Protein AF-F7YUU9-F1 (afdb_monomer_lite)

Foldseek 3Di:
DVVVVVVVVVVVVLVVLCVVDDPPCLQFQKWKKWKDFPVAIKMWMWGWDDDDPDIDIDTDIGGDDDDPDDDPCNVVVRSVVNVVQVSQQACSVVVCQVVVHRPFPPPDQKGKDFPAWDDFAPDIFTKIFIDGNNHTQKMFGDDPPRSTTQWIARPVRRMIMGTNDTGGD

Organism: NCBI:txid688269

Secondary structure (DSSP, 8-state):
-HHHHHHHHHHHHHHHHHTT----GGGEEEEEEEEE-SS-EEEEEEEEEEETTEEEEEEEEE---SSS---HHHHHHHHHHHHHHHHHS-THHHHHTTTTS-----STTEEEEEEEEEEETTEEEEEEEEEETTEEEEEEEEETTEEEEEEEEETTTTEEEEEEEEEE-

Radius of gyration: 16.79 Å; chains: 1; bounding box: 40×38×48 Å

pLDDT: mean 74.24, std 17.1, range [36.94, 96.19]

Structure (mmCIF, N/CA/C/O backbone):
data_AF-F7YUU9-F1
#
_entry.id   AF-F7YUU9-F1
#
loop_
_atom_site.group_PDB
_atom_site.id
_atom_site.type_symbol
_atom_site.label_atom_id
_atom_site.label_alt_id
_atom_site.label_comp_id
_atom_site.label_asym_id
_atom_site.label_entity_id
_atom_site.label_seq_id
_atom_site.pdbx_PDB_ins_code
_atom_site.Cartn_x
_atom_site.Cartn_y
_atom_site.Cartn_z
_atom_site.occupancy
_atom_site.B_iso_or_equiv
_atom_site.auth_seq_id
_atom_site.auth_comp_id
_atom_site.auth_asym_id
_atom_site.auth_atom_id
_atom_site.pdbx_PDB_model_num
ATOM 1 N N . MET A 1 1 ? 0.904 22.217 -14.768 1.00 43.38 1 MET A N 1
ATOM 2 C CA . MET A 1 1 ? -0.121 21.574 -15.627 1.00 43.38 1 MET A CA 1
ATOM 3 C C . MET A 1 1 ? 0.199 20.119 -15.971 1.00 43.38 1 MET A C 1
ATOM 5 O O . MET A 1 1 ? -0.623 19.270 -15.675 1.00 43.38 1 MET A O 1
ATOM 9 N N . ARG A 1 2 ? 1.389 19.788 -16.499 1.00 40.75 2 ARG A N 1
ATOM 10 C CA . ARG A 1 2 ? 1.743 18.414 -16.925 1.00 40.75 2 ARG A CA 1
ATOM 11 C C . ARG A 1 2 ? 1.713 17.348 -15.806 1.00 40.75 2 ARG A C 1
ATOM 13 O O . ARG A 1 2 ? 1.240 16.247 -16.043 1.00 40.75 2 ARG A O 1
ATOM 20 N N . LYS A 1 3 ? 2.150 17.689 -14.583 1.00 41.34 3 LYS A N 1
ATOM 21 C CA . LYS A 1 3 ? 2.096 16.795 -13.402 1.00 41.34 3 LYS A CA 1
ATOM 22 C C . LYS A 1 3 ? 0.667 16.552 -12.902 1.00 41.34 3 LYS A C 1
ATOM 24 O O . LYS A 1 3 ? 0.283 15.411 -12.690 1.00 41.34 3 LYS A O 1
ATOM 29 N N . LEU A 1 4 ? -0.127 17.621 -12.789 1.00 45.22 4 LEU A N 1
ATOM 30 C CA . LEU A 1 4 ? -1.535 17.533 -12.388 1.00 45.22 4 LEU A CA 1
ATOM 31 C C . LEU A 1 4 ? -2.341 16.707 -13.399 1.00 45.22 4 LEU A C 1
ATOM 33 O O . LEU A 1 4 ? -3.151 15.883 -13.008 1.00 45.22 4 LEU A O 1
ATOM 37 N N . PHE A 1 5 ? -2.055 16.876 -14.694 1.00 49.91 5 PHE A N 1
ATOM 38 C CA . PHE A 1 5 ? -2.662 16.084 -15.760 1.00 49.91 5 PHE A CA 1
ATOM 39 C C . PHE A 1 5 ? -2.329 14.593 -15.638 1.00 49.91 5 PHE A C 1
ATOM 41 O O . PHE A 1 5 ? -3.220 13.775 -15.800 1.00 49.91 5 PHE A O 1
ATOM 48 N N . PHE A 1 6 ? -1.088 14.226 -15.298 1.00 49.41 6 PHE A N 1
ATOM 49 C CA . PHE A 1 6 ? -0.714 12.825 -15.068 1.00 49.41 6 PHE A CA 1
ATOM 50 C C . PHE A 1 6 ? -1.401 12.226 -13.840 1.00 49.41 6 PHE A C 1
ATOM 52 O O . PHE A 1 6 ? -1.881 11.103 -13.918 1.00 49.41 6 PHE A O 1
ATOM 59 N N . ILE A 1 7 ? -1.504 12.975 -12.740 1.00 53.31 7 ILE A N 1
ATOM 60 C CA . ILE A 1 7 ? -2.231 12.534 -11.541 1.00 53.31 7 ILE A CA 1
ATOM 61 C C . ILE A 1 7 ? -3.714 12.337 -11.874 1.00 53.31 7 ILE A C 1
ATOM 63 O O . ILE A 1 7 ? -4.270 11.284 -11.591 1.00 53.31 7 ILE A O 1
ATOM 67 N N . VAL A 1 8 ? -4.335 13.304 -12.554 1.00 53.03 8 VAL A N 1
ATOM 68 C CA . VAL A 1 8 ? -5.738 13.223 -12.987 1.00 53.03 8 VAL A CA 1
ATOM 69 C C . VAL A 1 8 ? -5.952 12.090 -13.991 1.00 53.03 8 VAL A C 1
ATOM 71 O O . VAL A 1 8 ? -6.965 11.411 -13.912 1.00 53.03 8 VAL A O 1
ATOM 74 N N . LEU A 1 9 ? -5.005 11.838 -14.896 1.00 51.28 9 LEU A N 1
ATOM 75 C CA . LEU A 1 9 ? -5.073 10.744 -15.864 1.00 51.28 9 LEU A CA 1
ATOM 76 C C . LEU A 1 9 ? -4.930 9.382 -15.177 1.00 51.28 9 LEU A C 1
ATOM 78 O O . LEU A 1 9 ? -5.689 8.473 -15.486 1.00 51.28 9 LEU A O 1
ATOM 82 N N . VAL A 1 10 ? -4.014 9.244 -14.215 1.00 56.12 10 VAL A N 1
ATOM 83 C CA . VAL A 1 10 ? -3.877 8.032 -13.395 1.00 56.12 10 VAL A CA 1
ATOM 84 C C . VAL A 1 10 ? -5.144 7.804 -12.571 1.00 56.12 10 VAL A C 1
ATOM 86 O O . VAL A 1 10 ? -5.635 6.678 -12.549 1.00 56.12 10 VAL A O 1
ATOM 89 N N . CYS A 1 11 ? -5.726 8.855 -11.981 1.00 52.06 11 CYS A N 1
ATOM 90 C CA . CYS A 1 11 ? -7.013 8.797 -11.282 1.00 52.06 11 CYS A CA 1
ATOM 91 C C . CYS A 1 11 ? -8.174 8.423 -12.221 1.00 52.06 11 CYS A C 1
ATOM 93 O O . CYS A 1 11 ? -8.995 7.590 -11.869 1.00 52.06 11 CYS A O 1
ATOM 95 N N . ALA A 1 12 ? -8.239 8.995 -13.425 1.00 48.47 12 ALA A N 1
ATOM 96 C CA . ALA A 1 12 ? -9.294 8.719 -14.404 1.00 48.47 12 ALA A CA 1
ATOM 97 C C . ALA A 1 12 ? -9.198 7.298 -14.976 1.00 48.47 12 ALA A C 1
ATOM 99 O O . ALA A 1 12 ? -10.204 6.627 -15.172 1.00 48.47 12 ALA A O 1
ATOM 100 N N . ILE A 1 13 ? -7.979 6.815 -15.218 1.00 51.12 13 ILE A N 1
ATOM 101 C CA . ILE A 1 13 ? -7.725 5.425 -15.596 1.00 51.12 13 ILE A CA 1
ATOM 102 C C . ILE A 1 13 ? -8.179 4.522 -14.445 1.00 51.12 13 ILE A C 1
ATOM 104 O O . ILE A 1 13 ? -8.997 3.636 -14.659 1.00 51.12 13 ILE A O 1
ATOM 108 N N . SER A 1 14 ? -7.757 4.785 -13.206 1.00 49.66 14 SER A N 1
ATOM 109 C CA . SER A 1 14 ? -8.163 3.960 -12.058 1.00 49.66 14 SER A CA 1
ATOM 110 C C . SER A 1 14 ? -9.676 3.969 -11.790 1.00 49.66 14 SER A C 1
ATOM 112 O O . SER A 1 14 ? -10.216 2.912 -11.473 1.00 49.66 14 SER A O 1
ATOM 114 N N . THR A 1 15 ? -10.398 5.075 -12.014 1.00 46.28 15 THR A N 1
ATOM 115 C CA . THR A 1 15 ? -11.870 5.106 -11.893 1.00 46.28 15 THR A CA 1
ATOM 116 C C . THR A 1 15 ? -12.594 4.385 -13.032 1.00 46.28 15 THR A C 1
ATOM 118 O O . THR A 1 15 ? -13.597 3.721 -12.779 1.00 46.28 15 THR A O 1
ATOM 121 N N . LEU A 1 16 ? -12.086 4.441 -14.269 1.00 39.12 16 LEU A N 1
ATOM 122 C CA . LEU A 1 16 ? -12.651 3.693 -15.404 1.00 39.12 16 LEU A CA 1
ATOM 123 C C . LEU A 1 16 ? -12.527 2.169 -15.223 1.00 39.12 16 LEU A C 1
ATOM 125 O O . LEU A 1 16 ? -13.370 1.422 -15.720 1.00 39.12 16 LEU A O 1
ATOM 129 N N . PHE A 1 17 ? -11.514 1.708 -14.484 1.00 42.38 17 PHE A N 1
ATOM 130 C CA . PHE A 1 17 ? -11.317 0.289 -14.161 1.00 42.38 17 PHE A CA 1
ATOM 131 C C . PHE A 1 17 ? -11.959 -0.140 -12.830 1.00 42.38 17 PHE A C 1
ATOM 133 O O . PHE A 1 17 ? -12.240 -1.326 -12.663 1.00 42.38 17 PHE A O 1
ATOM 140 N N . ALA A 1 18 ? -12.281 0.801 -11.935 1.00 40.53 18 ALA A N 1
ATOM 141 C CA . ALA A 1 18 ? -13.047 0.547 -10.710 1.00 40.53 18 ALA A CA 1
ATOM 142 C C . ALA A 1 18 ? -14.504 0.118 -10.972 1.00 40.53 18 ALA A C 1
ATOM 144 O O . ALA A 1 18 ? -15.138 -0.439 -10.091 1.00 40.53 18 ALA A O 1
ATOM 145 N N . TYR A 1 19 ? -15.047 0.350 -12.175 1.00 36.94 19 TYR A N 1
ATOM 146 C CA . TYR A 1 19 ? -16.403 -0.092 -12.537 1.00 36.94 19 TYR A CA 1
ATOM 147 C C . TYR A 1 19 ? -16.488 -1.591 -12.881 1.00 36.94 19 TYR A C 1
ATOM 149 O O . TYR A 1 19 ? -17.563 -2.179 -12.818 1.00 36.94 19 TYR A O 1
ATOM 157 N N . ARG A 1 20 ? -15.376 -2.226 -13.285 1.00 38.75 20 ARG A N 1
ATOM 158 C CA . ARG A 1 20 ? -15.375 -3.638 -13.723 1.00 38.75 20 ARG A CA 1
ATOM 159 C C . ARG A 1 20 ? -15.068 -4.644 -12.628 1.00 38.75 20 ARG A C 1
ATOM 161 O O . ARG A 1 20 ? -15.299 -5.831 -12.834 1.00 38.75 20 ARG A O 1
ATOM 168 N N . PHE A 1 21 ? -14.588 -4.185 -11.486 1.00 49.06 21 PHE A N 1
ATOM 169 C CA . PHE A 1 21 ? -14.416 -5.036 -10.329 1.00 4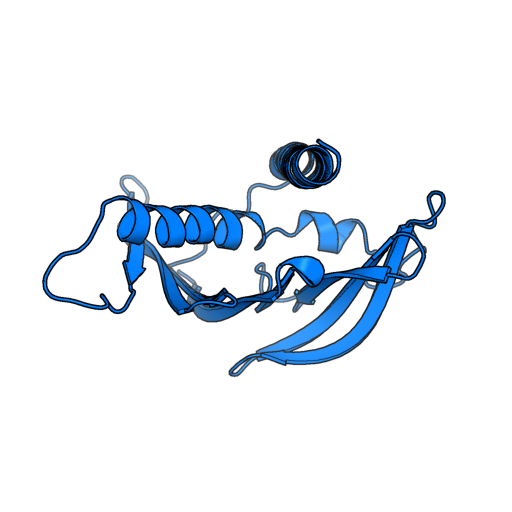9.06 21 PHE A CA 1
ATOM 170 C C . PHE A 1 21 ? -15.045 -4.285 -9.166 1.00 49.06 21 PHE A C 1
ATOM 172 O O . PHE A 1 21 ? -14.861 -3.082 -9.014 1.00 49.06 21 PHE A O 1
ATOM 179 N N . GLU A 1 22 ? -15.810 -4.992 -8.354 1.00 50.66 22 GLU A N 1
ATOM 180 C CA . GLU A 1 22 ? -16.114 -4.567 -7.002 1.00 50.66 22 GLU A CA 1
ATOM 181 C C . GLU A 1 22 ? -15.242 -5.465 -6.130 1.00 50.66 22 GLU A C 1
ATOM 183 O O . GLU A 1 22 ? -15.535 -6.647 -5.948 1.00 50.66 22 GLU A O 1
ATOM 188 N N . THR A 1 23 ? -14.110 -4.956 -5.631 1.00 53.12 23 THR A N 1
ATOM 189 C CA . THR A 1 23 ? -13.364 -5.685 -4.606 1.00 53.12 23 THR A CA 1
ATOM 190 C C . THR A 1 23 ? -14.243 -5.511 -3.410 1.00 53.12 23 THR A C 1
ATOM 192 O O . THR A 1 23 ? -14.295 -4.428 -2.826 1.00 53.12 23 THR A O 1
ATOM 195 N N . ASN A 1 24 ? -15.018 -6.546 -3.124 1.00 66.38 24 ASN A N 1
ATOM 196 C CA . ASN A 1 24 ? -15.952 -6.486 -2.038 1.00 66.38 24 ASN A CA 1
ATOM 197 C C . ASN A 1 24 ? -15.139 -6.391 -0.744 1.00 66.38 24 ASN A C 1
ATOM 199 O O . ASN A 1 24 ? -14.667 -7.405 -0.224 1.00 66.38 24 ASN A O 1
ATOM 203 N N . LEU A 1 25 ? -14.948 -5.168 -0.240 1.00 69.94 25 LEU A N 1
ATOM 204 C CA . LEU A 1 25 ? -14.207 -4.924 0.993 1.00 69.94 25 LEU A CA 1
ATOM 205 C C . LEU A 1 25 ? -14.872 -5.641 2.177 1.00 69.94 25 LEU A C 1
ATOM 207 O O . LEU A 1 25 ? -14.166 -5.979 3.120 1.00 69.94 25 LEU A O 1
ATOM 211 N N . PHE A 1 26 ? -16.164 -6.005 2.086 1.00 74.25 26 PHE A N 1
ATOM 212 C CA . PHE A 1 26 ? -16.839 -6.887 3.049 1.00 74.25 26 PHE A CA 1
ATOM 213 C C . PHE A 1 26 ? -16.287 -8.320 3.093 1.00 74.25 26 PHE A C 1
ATOM 215 O O . PHE A 1 26 ? -16.711 -9.091 3.947 1.00 74.25 26 PHE A O 1
ATOM 222 N N . THR A 1 27 ? -15.341 -8.697 2.229 1.00 77.12 27 THR A N 1
ATOM 223 C CA . THR A 1 27 ? -14.561 -9.942 2.375 1.00 77.12 27 THR A CA 1
ATOM 224 C C . THR A 1 27 ? -13.574 -9.842 3.545 1.00 77.12 27 THR A C 1
ATOM 226 O O . THR A 1 27 ? -13.158 -10.850 4.115 1.00 77.12 27 THR A O 1
ATOM 229 N N . PHE A 1 28 ? -13.214 -8.619 3.938 1.00 82.88 28 PHE A N 1
ATOM 230 C CA . PHE A 1 28 ? -12.269 -8.346 5.007 1.00 82.88 28 PHE A CA 1
ATOM 231 C C . PHE A 1 28 ? -12.975 -7.890 6.284 1.00 82.88 28 PHE A C 1
ATOM 233 O O . PHE A 1 28 ? -13.992 -7.191 6.283 1.00 82.88 28 PHE A O 1
ATOM 240 N N . LYS A 1 29 ? -12.402 -8.294 7.413 1.00 89.62 29 LYS A N 1
ATOM 241 C CA . LYS A 1 29 ? -12.721 -7.781 8.742 1.00 89.62 29 LYS A CA 1
ATOM 242 C C . LYS A 1 29 ? -11.887 -6.540 9.039 1.00 89.62 29 LYS A C 1
ATOM 244 O O . LYS A 1 29 ? -12.406 -5.576 9.596 1.00 89.62 29 LYS A O 1
ATOM 249 N N . SER A 1 30 ? -10.614 -6.559 8.654 1.00 91.19 30 SER A N 1
ATOM 250 C CA . SER A 1 30 ? -9.708 -5.425 8.801 1.00 91.19 30 SER A CA 1
ATOM 251 C C . SER A 1 30 ? -8.626 -5.425 7.728 1.00 91.19 30 SER A C 1
ATOM 253 O O . SER A 1 30 ? -8.226 -6.484 7.246 1.00 91.19 30 SER A O 1
ATOM 255 N N . LEU A 1 31 ? -8.151 -4.231 7.383 1.00 88.94 31 LEU A N 1
ATOM 256 C CA . LEU A 1 31 ? -7.021 -3.963 6.495 1.00 88.94 31 LEU A CA 1
ATOM 257 C C . LEU A 1 31 ? -6.175 -2.855 7.121 1.00 88.94 31 LEU A C 1
ATOM 259 O O . LEU A 1 31 ? -6.733 -1.824 7.495 1.00 88.94 31 LEU A O 1
ATOM 263 N N . THR A 1 32 ? -4.858 -3.031 7.169 1.00 92.00 32 THR A N 1
ATOM 264 C CA . THR A 1 32 ? -3.915 -2.024 7.667 1.00 92.00 32 THR A CA 1
ATOM 265 C C . THR A 1 32 ? -2.783 -1.829 6.671 1.00 92.00 32 THR A C 1
ATOM 267 O O . THR A 1 32 ? -2.075 -2.771 6.315 1.00 92.00 32 THR A O 1
ATOM 270 N N . TYR A 1 33 ? -2.576 -0.581 6.270 1.00 89.81 33 TYR A N 1
ATOM 271 C CA . TYR A 1 33 ? -1.476 -0.138 5.430 1.00 89.81 33 TYR A CA 1
ATOM 272 C C . TYR A 1 33 ? -0.543 0.779 6.208 1.00 89.81 33 TYR A C 1
ATOM 274 O O . TYR A 1 33 ? -0.981 1.676 6.930 1.00 89.81 33 TYR A O 1
ATOM 282 N N . LYS A 1 34 ? 0.752 0.600 5.980 1.00 93.31 34 LYS A N 1
ATOM 283 C CA . LYS A 1 34 ? 1.793 1.558 6.320 1.00 93.31 34 LYS A CA 1
ATOM 284 C C . LYS A 1 34 ? 2.077 2.421 5.098 1.00 93.31 34 LYS A C 1
ATOM 286 O O . LYS A 1 34 ? 2.399 1.909 4.028 1.00 93.31 34 LYS A O 1
ATOM 291 N N . ILE A 1 35 ? 1.980 3.732 5.258 1.00 90.88 35 ILE A N 1
ATOM 292 C CA . ILE A 1 35 ? 2.194 4.707 4.193 1.00 90.88 35 ILE A CA 1
ATOM 293 C C . ILE A 1 35 ? 3.411 5.543 4.570 1.00 90.88 35 ILE A C 1
ATOM 295 O O . ILE A 1 35 ? 3.459 6.150 5.635 1.00 90.88 35 ILE A O 1
ATOM 299 N N . THR A 1 36 ? 4.414 5.540 3.700 1.00 92.19 36 THR A N 1
ATOM 300 C CA . THR A 1 36 ? 5.672 6.271 3.861 1.00 92.19 36 THR A CA 1
ATOM 301 C C . THR A 1 36 ? 5.781 7.297 2.744 1.00 92.19 36 THR A C 1
ATOM 303 O O . THR A 1 36 ? 5.775 6.938 1.567 1.00 92.19 36 THR A O 1
ATOM 306 N N . THR A 1 37 ? 5.876 8.569 3.110 1.00 88.44 37 THR A N 1
ATOM 307 C CA . THR A 1 37 ? 6.124 9.700 2.209 1.00 88.44 37 THR A CA 1
ATOM 308 C C . THR A 1 37 ? 7.544 10.235 2.452 1.00 88.44 37 THR A C 1
ATOM 310 O O . THR A 1 37 ? 8.217 9.788 3.386 1.00 88.44 37 THR A O 1
ATOM 313 N N . PRO A 1 38 ? 8.040 11.206 1.661 1.00 88.88 38 PRO A N 1
ATOM 314 C CA . PRO A 1 38 ? 9.307 11.876 1.963 1.00 88.88 38 PRO A CA 1
ATOM 315 C C . PRO A 1 38 ? 9.364 12.553 3.340 1.00 88.88 38 PRO A C 1
ATOM 317 O O . PRO A 1 38 ? 10.454 12.773 3.862 1.00 88.88 38 PRO A O 1
ATOM 320 N N . GLU A 1 39 ? 8.213 12.924 3.898 1.00 86.25 39 GLU A N 1
ATOM 321 C CA . GLU A 1 39 ? 8.116 13.775 5.088 1.00 86.25 39 GLU A CA 1
ATOM 322 C C . GLU A 1 39 ? 7.804 12.978 6.358 1.00 86.25 39 GLU A C 1
ATOM 324 O O . GLU A 1 39 ? 8.201 13.369 7.466 1.00 86.25 39 GLU A O 1
ATOM 329 N N . GLU A 1 40 ? 7.084 11.863 6.214 1.00 88.00 40 GLU A N 1
ATOM 330 C CA . GLU A 1 40 ? 6.567 11.112 7.349 1.00 88.00 40 GLU A CA 1
ATOM 331 C C . GLU A 1 40 ? 6.155 9.675 7.017 1.00 88.00 40 GLU A C 1
ATOM 333 O O . GLU A 1 40 ? 6.153 9.210 5.877 1.00 88.00 40 GLU A O 1
ATOM 338 N N . THR A 1 41 ? 5.806 8.948 8.073 1.00 91.94 41 THR A N 1
ATOM 339 C CA . THR 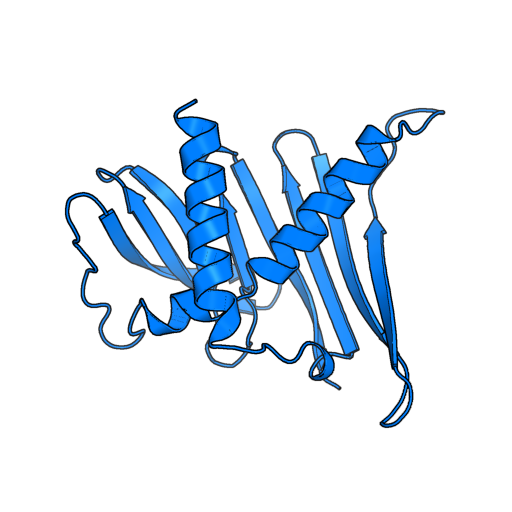A 1 41 ? 5.194 7.628 8.000 1.00 91.94 41 THR A CA 1
ATOM 340 C C . THR A 1 41 ? 3.960 7.621 8.881 1.00 91.94 41 THR A C 1
ATOM 342 O O . THR A 1 41 ? 4.019 8.032 10.039 1.00 91.94 41 THR A O 1
ATOM 345 N N . PHE A 1 42 ? 2.862 7.112 8.346 1.00 91.31 42 PHE A N 1
ATOM 346 C CA . PHE A 1 42 ? 1.614 6.940 9.071 1.00 91.31 42 PHE A CA 1
ATOM 347 C C . PHE A 1 42 ? 0.937 5.640 8.656 1.00 91.31 42 PHE A C 1
ATOM 349 O O . PHE A 1 42 ? 1.332 4.966 7.705 1.00 91.31 42 PHE A O 1
ATOM 356 N N . TYR A 1 43 ? -0.081 5.278 9.416 1.00 92.00 43 TYR A N 1
ATOM 357 C CA . TYR A 1 43 ? -0.828 4.048 9.259 1.00 92.00 43 TYR A CA 1
ATOM 358 C C . TYR A 1 43 ? -2.251 4.381 8.901 1.00 92.00 43 TYR A C 1
ATOM 360 O O . TYR A 1 43 ? -2.822 5.309 9.463 1.00 92.00 43 TYR A O 1
ATOM 368 N N . ALA A 1 44 ? -2.838 3.604 8.016 1.00 89.00 44 ALA A N 1
ATOM 369 C CA . ALA A 1 44 ? -4.229 3.760 7.674 1.00 89.00 44 ALA A CA 1
ATOM 370 C C . ALA A 1 44 ? -4.898 2.416 7.501 1.00 89.00 44 ALA A C 1
ATOM 372 O O . ALA A 1 44 ? -4.262 1.444 7.098 1.00 89.00 44 ALA A O 1
ATOM 373 N N . GLY A 1 45 ? -6.193 2.369 7.766 1.00 88.12 45 GLY A N 1
ATOM 374 C CA . GLY A 1 45 ? -6.903 1.118 7.673 1.00 88.12 45 GLY A CA 1
ATOM 375 C C . GLY A 1 45 ? -8.400 1.259 7.574 1.00 88.12 45 GLY A C 1
ATOM 376 O O . GLY A 1 45 ? -8.984 2.336 7.712 1.00 88.12 45 GLY A O 1
ATOM 377 N N . VAL A 1 46 ? -8.996 0.106 7.316 1.00 86.94 46 VAL A N 1
ATOM 378 C CA . VAL A 1 46 ? -10.435 -0.101 7.322 1.00 86.94 46 VAL A CA 1
ATOM 379 C C . VAL A 1 46 ? -10.715 -1.219 8.305 1.00 86.94 46 VAL A C 1
ATOM 381 O O . VAL A 1 46 ? -10.082 -2.270 8.243 1.00 86.94 46 VAL A O 1
ATOM 384 N N . GLU A 1 47 ? -11.670 -1.008 9.197 1.00 90.50 47 GLU A N 1
ATOM 385 C CA . GLU A 1 47 ? -12.283 -2.068 9.987 1.00 90.50 47 GLU A CA 1
ATOM 386 C C . GLU A 1 47 ? -13.753 -2.162 9.619 1.00 90.50 47 GLU A C 1
ATOM 388 O O . GLU A 1 47 ? -14.449 -1.154 9.523 1.00 90.50 47 GLU A O 1
ATOM 393 N N . ILE A 1 48 ? -14.238 -3.382 9.440 1.00 89.31 48 ILE A N 1
ATOM 394 C CA . ILE A 1 48 ? -15.639 -3.635 9.146 1.00 89.31 48 ILE A CA 1
ATOM 395 C C . ILE A 1 48 ? -16.170 -4.526 10.260 1.00 89.31 48 ILE A C 1
ATOM 397 O O . ILE A 1 48 ? -15.704 -5.653 10.437 1.00 89.31 48 ILE A O 1
ATOM 401 N N . LYS A 1 49 ? -17.187 -4.056 10.978 1.00 87.12 49 LYS A N 1
ATOM 402 C CA . LYS A 1 49 ? -17.869 -4.777 12.064 1.00 87.12 49 LYS A CA 1
ATOM 403 C C . LYS A 1 49 ? -19.348 -4.968 11.719 1.00 87.12 49 LYS A C 1
ATOM 405 O O . LYS A 1 49 ? -19.867 -4.322 10.816 1.00 87.12 49 LYS A O 1
ATOM 410 N N . GLY A 1 50 ? -20.011 -5.917 12.376 1.00 78.88 50 GLY A N 1
ATOM 411 C CA . GLY A 1 50 ? -21.421 -6.252 12.121 1.00 78.88 50 GLY A CA 1
ATOM 412 C C . GLY A 1 50 ? -21.643 -7.458 11.199 1.00 78.88 50 GLY A C 1
ATOM 413 O O . GLY A 1 50 ? -20.689 -8.088 10.716 1.00 78.88 50 GLY A O 1
ATOM 414 N N . SER A 1 51 ? -22.921 -7.793 10.998 1.00 70.69 51 SER A N 1
ATOM 415 C CA . SER A 1 51 ? -23.392 -8.998 10.303 1.00 70.69 51 SER A CA 1
ATOM 416 C C . SER A 1 51 ? -24.622 -8.723 9.438 1.00 70.69 51 SER A C 1
ATOM 418 O O . SER A 1 51 ? -25.577 -8.147 9.952 1.00 70.69 51 SER A O 1
ATOM 420 N N . LYS A 1 52 ? -24.585 -9.227 8.191 1.00 65.75 52 LYS A N 1
ATOM 421 C CA . LYS A 1 52 ? -25.633 -9.408 7.156 1.00 65.75 52 LYS A CA 1
ATOM 422 C C . LYS A 1 52 ? -26.602 -8.253 6.866 1.00 65.75 52 LYS A C 1
ATOM 424 O O . LYS A 1 52 ? -26.767 -7.934 5.696 1.00 65.75 52 LYS A O 1
ATOM 429 N N . ASP A 1 53 ? -27.171 -7.617 7.880 1.00 75.31 53 ASP A N 1
ATOM 430 C CA . ASP A 1 53 ? -28.210 -6.595 7.739 1.00 75.31 53 ASP A CA 1
ATOM 431 C C . ASP A 1 53 ? -27.712 -5.193 8.114 1.00 75.31 53 ASP A C 1
ATOM 433 O O . ASP A 1 53 ? -28.239 -4.206 7.615 1.00 75.31 53 ASP A O 1
ATOM 437 N N . ASN A 1 54 ? -26.673 -5.089 8.955 1.00 82.94 54 ASN A N 1
ATOM 438 C CA . ASN A 1 54 ? -26.043 -3.818 9.314 1.00 82.94 54 ASN A CA 1
ATOM 439 C C . ASN A 1 54 ? -24.534 -3.995 9.484 1.00 82.94 54 ASN A C 1
ATOM 441 O O . ASN A 1 54 ? -24.073 -4.793 10.308 1.00 82.94 54 ASN A O 1
ATOM 445 N N . TYR A 1 55 ? -23.771 -3.223 8.716 1.00 83.31 55 TYR A N 1
ATOM 446 C CA . TYR A 1 55 ? -22.323 -3.157 8.833 1.00 83.31 55 TYR A CA 1
ATOM 447 C C . TYR A 1 55 ? -21.899 -1.769 9.292 1.00 83.31 55 TYR A C 1
ATOM 449 O O . TYR A 1 55 ? -22.346 -0.760 8.751 1.00 83.31 55 TYR A O 1
ATOM 457 N N . GLU A 1 56 ? -20.992 -1.735 10.259 1.00 87.50 56 GLU A N 1
ATOM 458 C CA . GLU A 1 56 ? -20.251 -0.538 10.625 1.00 87.50 56 GLU A CA 1
ATOM 459 C C . GLU A 1 56 ? -18.902 -0.586 9.908 1.00 87.50 56 GLU A C 1
ATOM 461 O O . GLU A 1 56 ? -18.154 -1.558 10.046 1.00 87.50 56 GLU A O 1
ATOM 466 N N . VAL A 1 57 ? -18.605 0.448 9.122 1.00 85.88 57 VAL A N 1
ATOM 467 C CA . VAL A 1 57 ? -17.327 0.598 8.422 1.00 85.88 57 VAL A CA 1
ATOM 468 C C . VAL A 1 57 ? -16.578 1.761 9.057 1.00 85.88 57 VAL A C 1
ATOM 470 O O . VAL A 1 57 ? -17.009 2.908 8.962 1.00 85.88 57 VAL A O 1
ATOM 473 N N . MET A 1 58 ? -15.448 1.468 9.693 1.00 87.06 58 MET A N 1
ATOM 474 C CA . MET A 1 58 ? -14.551 2.470 10.253 1.00 87.06 58 MET A CA 1
ATOM 475 C C . MET A 1 58 ? -13.348 2.646 9.332 1.00 87.06 58 MET A C 1
ATOM 477 O O . MET A 1 58 ? -12.547 1.729 9.159 1.00 87.06 58 MET A O 1
ATOM 481 N N . TYR A 1 59 ? -13.202 3.853 8.795 1.00 84.56 59 TYR A N 1
ATOM 482 C CA . TYR A 1 59 ? -11.972 4.310 8.159 1.00 84.56 59 TYR A CA 1
ATOM 483 C C . TYR A 1 59 ? -11.153 5.072 9.186 1.00 84.56 59 TYR A C 1
ATOM 485 O O . TYR A 1 59 ? -11.675 5.964 9.855 1.00 84.56 59 TYR A O 1
ATOM 493 N N . TRP A 1 60 ? -9.876 4.736 9.313 1.00 88.31 60 TRP A N 1
ATOM 494 C CA . TRP A 1 60 ? -9.020 5.372 10.301 1.00 88.31 60 TRP A CA 1
ATOM 495 C C . TRP A 1 60 ? -7.632 5.654 9.748 1.00 88.31 60 TRP A C 1
ATOM 497 O O . TRP A 1 60 ? -7.138 4.993 8.831 1.00 88.31 60 TRP A O 1
ATOM 507 N N . THR A 1 61 ? -6.991 6.645 10.358 1.00 88.94 61 THR A N 1
ATOM 508 C CA . THR A 1 61 ? -5.599 6.987 10.108 1.00 88.94 61 THR A CA 1
ATOM 509 C C . THR A 1 61 ? -4.914 7.283 11.437 1.00 88.94 61 THR A C 1
ATOM 511 O O . THR A 1 61 ? -5.498 7.900 12.324 1.00 88.94 61 THR A O 1
ATOM 514 N N . LYS A 1 62 ? -3.679 6.817 11.590 1.00 90.38 62 LYS A N 1
ATOM 515 C CA . LYS A 1 62 ? -2.848 6.985 12.779 1.00 90.38 62 LYS A CA 1
ATOM 516 C C . LYS A 1 62 ? -1.503 7.558 12.356 1.00 90.38 62 LYS A C 1
ATOM 518 O O . LYS A 1 62 ? -0.747 6.912 11.635 1.00 90.38 62 LYS A O 1
ATOM 523 N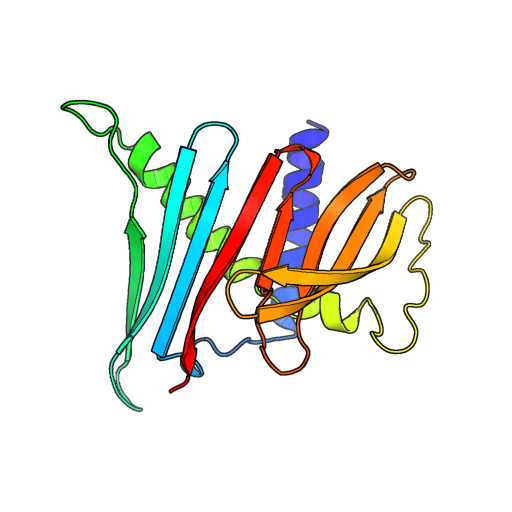 N . PHE A 1 63 ? -1.200 8.750 12.845 1.00 89.50 63 PHE A N 1
ATOM 524 C CA . PHE A 1 63 ? 0.042 9.471 12.588 1.00 89.50 63 PHE A CA 1
ATOM 525 C C . PHE A 1 63 ? 0.585 10.053 13.898 1.00 89.50 63 PHE A C 1
ATOM 527 O O . PHE A 1 63 ? -0.115 10.089 14.912 1.00 89.50 63 PHE A O 1
ATOM 534 N N . THR A 1 64 ? 1.843 10.485 13.881 1.00 86.81 64 THR A N 1
ATOM 535 C CA . THR A 1 64 ? 2.484 11.137 15.028 1.00 86.81 64 THR A CA 1
ATOM 536 C C . THR A 1 64 ? 2.474 12.643 14.808 1.00 86.81 64 THR A C 1
ATOM 538 O O . THR A 1 64 ? 3.127 13.127 13.886 1.00 86.81 64 THR A O 1
ATOM 541 N N . ALA A 1 65 ? 1.765 13.385 15.658 1.00 84.88 65 ALA A N 1
ATOM 542 C CA . ALA A 1 65 ? 1.758 14.844 15.611 1.00 84.88 65 ALA A CA 1
ATOM 543 C C . ALA A 1 65 ? 3.133 15.423 15.987 1.00 84.88 65 ALA A C 1
ATOM 545 O O . ALA A 1 65 ? 3.760 14.979 16.953 1.00 84.88 65 ALA A O 1
ATOM 546 N N . LYS A 1 66 ? 3.597 16.432 15.241 1.00 78.06 66 LYS A N 1
ATOM 547 C CA . LYS A 1 66 ? 4.859 17.138 15.505 1.00 78.06 66 LYS A CA 1
ATOM 548 C C . LYS A 1 66 ? 4.569 18.483 16.181 1.00 78.06 66 LYS A C 1
ATOM 550 O O . LYS A 1 66 ? 4.700 19.531 15.563 1.00 78.06 66 LYS A O 1
ATOM 555 N N . GLY A 1 67 ? 4.181 18.453 17.456 1.00 81.94 67 GLY A N 1
ATOM 556 C CA . GLY A 1 67 ? 3.957 19.660 18.259 1.00 81.94 67 GLY A CA 1
ATOM 557 C C . GLY A 1 67 ? 2.744 19.571 19.183 1.00 81.94 67 GLY A C 1
ATOM 558 O O . GLY A 1 67 ? 2.142 18.513 19.339 1.00 81.94 67 GLY A O 1
ATOM 559 N N . GLU A 1 68 ? 2.400 20.702 19.803 1.00 80.69 68 GLU A N 1
ATOM 560 C CA . GLU A 1 68 ? 1.258 20.825 20.728 1.00 80.69 68 GLU A CA 1
ATOM 561 C C . GLU A 1 68 ? -0.076 21.110 20.017 1.00 80.69 68 GLU A C 1
ATOM 563 O O . GLU A 1 68 ? -1.138 21.029 20.631 1.00 80.69 68 GLU A O 1
ATOM 568 N N . GLN A 1 69 ? -0.036 21.444 18.725 1.00 82.44 69 GLN A N 1
ATOM 569 C CA . GLN A 1 69 ? -1.214 21.692 17.897 1.00 82.44 69 GLN A CA 1
ATOM 570 C C . GLN A 1 69 ? -1.178 20.796 16.662 1.00 82.44 69 GLN A C 1
ATOM 572 O O . GLN A 1 69 ? -0.113 20.557 16.101 1.00 82.44 69 GLN A O 1
ATOM 577 N N . ILE A 1 70 ? -2.355 20.330 16.244 1.00 82.75 70 ILE A N 1
ATOM 578 C CA . ILE A 1 70 ? -2.545 19.567 15.010 1.00 82.75 70 ILE A CA 1
ATOM 579 C C . ILE A 1 70 ? -3.353 20.444 14.063 1.00 82.75 70 ILE A C 1
ATOM 581 O O . ILE A 1 70 ? -4.491 20.813 14.360 1.00 82.75 70 ILE A O 1
ATOM 585 N N . SER A 1 71 ? -2.768 20.793 12.924 1.00 83.50 71 SER A N 1
ATOM 586 C CA . SER A 1 71 ? -3.478 21.505 11.869 1.00 83.50 71 SER A CA 1
ATOM 587 C C . SER A 1 71 ? -4.440 20.575 11.126 1.00 83.50 71 SER A C 1
ATOM 589 O O . SER A 1 71 ? -4.253 19.361 11.044 1.00 83.50 71 SER A O 1
ATOM 591 N N . LEU A 1 72 ? -5.471 21.152 10.505 1.00 79.88 72 LEU A N 1
ATOM 592 C CA . LEU A 1 72 ? -6.388 20.380 9.664 1.00 79.88 72 LEU A CA 1
ATOM 593 C C . LEU A 1 72 ? -5.658 19.697 8.491 1.00 79.88 72 LEU A C 1
ATOM 595 O O . LEU A 1 72 ? -6.026 18.594 8.097 1.00 79.88 72 LEU A O 1
ATOM 599 N N . ALA A 1 73 ? -4.610 20.323 7.950 1.00 77.44 73 ALA A N 1
ATOM 600 C CA . ALA A 1 73 ? -3.814 19.751 6.865 1.00 77.44 73 ALA A CA 1
ATOM 601 C C . ALA A 1 73 ? -3.098 18.458 7.293 1.00 77.44 73 ALA A C 1
ATOM 603 O O . ALA A 1 73 ? -3.123 17.479 6.546 1.00 77.44 73 ALA A O 1
ATOM 604 N N . GLU A 1 74 ? -2.546 18.432 8.510 1.00 77.62 74 GLU A N 1
ATOM 605 C CA . GLU A 1 74 ? -1.905 17.244 9.094 1.00 77.62 74 GLU A CA 1
ATOM 606 C C . GLU A 1 74 ? -2.885 16.078 9.286 1.00 77.62 74 GLU A C 1
ATOM 608 O O . GLU A 1 74 ? -2.479 14.924 9.225 1.00 77.62 74 GLU A O 1
ATOM 613 N N . ILE A 1 75 ? -4.183 16.350 9.454 1.00 78.56 75 ILE A N 1
ATOM 614 C CA . ILE A 1 75 ? -5.226 15.311 9.518 1.00 78.56 75 ILE A CA 1
ATOM 615 C C . ILE A 1 75 ? -5.638 14.852 8.110 1.00 78.56 75 ILE A C 1
ATOM 617 O O . ILE A 1 75 ? -5.829 13.659 7.858 1.00 78.56 75 ILE A O 1
ATOM 621 N N . MET A 1 76 ? -5.793 15.794 7.178 1.00 75.56 76 MET A N 1
ATOM 622 C CA . MET A 1 76 ? -6.371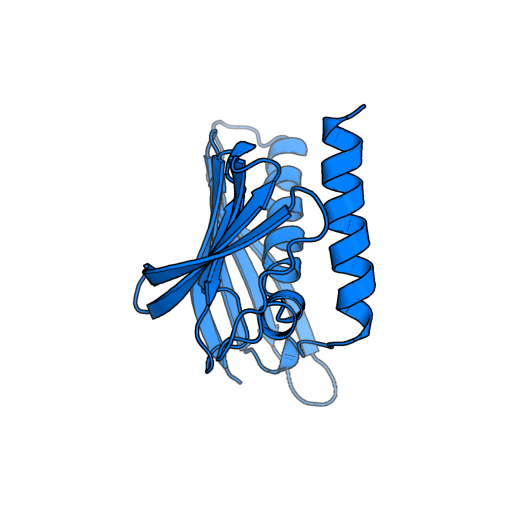 15.527 5.858 1.00 75.56 76 MET A CA 1
ATOM 623 C C . MET A 1 76 ? -5.425 14.791 4.906 1.00 75.56 76 MET A C 1
ATOM 625 O O . MET A 1 76 ? -5.889 13.964 4.119 1.00 75.56 76 MET A O 1
ATOM 629 N N . ILE A 1 77 ? -4.118 15.066 4.955 1.00 76.81 77 ILE A N 1
ATOM 630 C CA . ILE A 1 77 ? -3.137 14.415 4.070 1.00 76.81 77 ILE A CA 1
ATOM 631 C C . ILE A 1 77 ? -3.109 12.893 4.301 1.00 76.81 77 ILE A C 1
ATOM 633 O O . ILE A 1 77 ? -3.282 12.144 3.331 1.00 76.81 77 ILE A O 1
ATOM 637 N N . PRO A 1 78 ? -2.974 12.397 5.546 1.00 74.00 78 PRO A N 1
ATOM 638 C CA . PRO A 1 78 ? -3.026 10.965 5.812 1.00 74.00 78 PRO A CA 1
ATOM 639 C C . PRO A 1 78 ? -4.360 10.317 5.404 1.00 74.00 78 PRO A C 1
ATOM 641 O O . PRO A 1 78 ? -4.383 9.208 4.857 1.00 74.00 78 PRO A O 1
ATOM 644 N N . HIS A 1 79 ? -5.480 11.021 5.595 1.00 70.62 79 HIS A N 1
ATOM 645 C CA . HIS A 1 79 ? -6.801 10.544 5.180 1.00 70.62 79 HIS A CA 1
ATOM 646 C C . HIS A 1 79 ? -6.913 10.387 3.652 1.00 70.62 79 HIS A C 1
ATOM 648 O O . HIS A 1 79 ? -7.379 9.357 3.164 1.00 70.62 79 HIS A O 1
ATOM 654 N N . TRP A 1 80 ? -6.408 11.354 2.879 1.00 70.94 80 TRP A N 1
ATOM 655 C CA . TRP A 1 80 ? -6.353 11.257 1.416 1.00 70.94 80 TRP A CA 1
ATOM 656 C C . TRP A 1 80 ? -5.551 10.036 0.955 1.00 70.94 80 TRP A C 1
ATOM 658 O O . TRP A 1 80 ? -5.992 9.274 0.095 1.00 70.94 80 TRP A O 1
ATOM 668 N N . TRP A 1 81 ? -4.393 9.791 1.569 1.00 69.56 81 TRP A N 1
ATOM 669 C CA . TRP A 1 81 ? -3.583 8.621 1.236 1.00 69.56 81 TRP A CA 1
ATOM 670 C C . TRP A 1 81 ? -4.231 7.298 1.638 1.00 69.56 81 TRP A C 1
ATOM 672 O O . TRP A 1 81 ? -4.010 6.298 0.961 1.00 69.56 81 TRP A O 1
ATOM 682 N N . THR A 1 82 ? -5.079 7.289 2.667 1.00 66.50 82 THR A N 1
ATOM 683 C CA . THR A 1 82 ? -5.906 6.126 3.033 1.00 66.50 82 THR A CA 1
ATOM 684 C C . THR A 1 82 ? -6.875 5.761 1.906 1.00 66.50 82 THR A C 1
ATOM 686 O O . THR A 1 82 ? -6.971 4.599 1.499 1.00 66.50 82 THR A O 1
ATOM 689 N N . PHE A 1 83 ? -7.558 6.768 1.355 1.00 66.88 83 PHE A N 1
ATOM 690 C CA . PHE A 1 83 ? -8.436 6.603 0.198 1.00 66.88 83 PHE A CA 1
ATOM 691 C C . PHE A 1 83 ? -7.661 6.092 -1.025 1.00 66.88 83 PHE A C 1
ATOM 693 O O . PHE A 1 83 ? -8.084 5.142 -1.683 1.00 66.88 83 PHE A O 1
ATOM 700 N N . MET A 1 84 ? -6.479 6.652 -1.294 1.00 66.56 84 MET A N 1
ATOM 701 C CA . MET A 1 84 ? -5.639 6.194 -2.402 1.00 66.56 84 MET A CA 1
ATOM 702 C C . MET A 1 84 ? -5.126 4.763 -2.187 1.00 66.56 84 MET A C 1
ATOM 704 O O . MET A 1 84 ? -5.182 3.964 -3.112 1.00 66.56 84 MET A O 1
ATOM 708 N N . ALA A 1 85 ? -4.664 4.400 -0.988 1.00 63.75 85 ALA A N 1
ATOM 709 C CA . ALA A 1 85 ? -4.156 3.060 -0.677 1.00 63.75 85 ALA A CA 1
ATOM 710 C C . ALA A 1 85 ? -5.219 1.974 -0.891 1.00 63.75 85 ALA A C 1
ATOM 712 O O . ALA A 1 85 ? -4.950 0.949 -1.513 1.00 63.75 85 ALA A O 1
ATOM 713 N N . THR A 1 86 ? -6.446 2.232 -0.438 1.00 61.59 86 THR A N 1
ATOM 714 C CA . THR A 1 86 ? -7.589 1.327 -0.635 1.00 61.59 86 THR A CA 1
ATOM 715 C C . THR A 1 86 ? -8.062 1.282 -2.092 1.00 61.59 86 THR A C 1
ATOM 717 O O . THR A 1 86 ? -8.488 0.227 -2.556 1.00 61.59 86 THR A O 1
ATOM 720 N N . SER A 1 87 ? -7.897 2.376 -2.843 1.00 61.06 87 SER A N 1
ATOM 721 C CA . SER A 1 87 ? -8.189 2.449 -4.285 1.00 61.06 87 SER A CA 1
ATOM 722 C C . SER A 1 87 ? -7.088 1.851 -5.172 1.00 61.06 87 SER A C 1
ATOM 724 O O . SER A 1 87 ? -7.367 1.437 -6.290 1.00 61.06 87 SER A O 1
ATOM 726 N N . PHE A 1 88 ? -5.836 1.793 -4.704 1.00 53.62 88 PHE A N 1
ATOM 727 C CA . PHE A 1 88 ? -4.702 1.158 -5.393 1.00 53.62 88 PHE A CA 1
ATOM 728 C C . PHE A 1 88 ? -4.498 -0.303 -5.001 1.00 53.62 88 PHE A C 1
ATOM 730 O O . PHE A 1 88 ? -3.758 -1.012 -5.681 1.00 53.62 88 PHE A O 1
ATOM 737 N N . ALA A 1 89 ? -5.205 -0.795 -3.982 1.00 50.84 89 ALA A N 1
ATOM 738 C CA . ALA A 1 89 ? -5.325 -2.221 -3.677 1.00 50.84 89 ALA A CA 1
ATOM 739 C C . ALA A 1 89 ? -6.022 -3.027 -4.800 1.00 50.84 89 ALA A C 1
ATOM 741 O O . ALA A 1 89 ? -6.392 -4.182 -4.608 1.00 50.84 89 ALA A O 1
ATOM 742 N N . TYR A 1 90 ? -6.219 -2.422 -5.971 1.00 51.50 90 TYR A N 1
ATOM 743 C CA . TYR A 1 90 ? -7.146 -2.851 -6.992 1.00 51.50 90 TYR A CA 1
ATOM 744 C C . TYR A 1 90 ? -6.534 -3.745 -8.065 1.00 51.50 90 TYR A C 1
ATOM 746 O O . TYR A 1 90 ? -5.501 -3.447 -8.667 1.00 51.50 90 TYR A O 1
ATOM 754 N N . ALA A 1 91 ? -7.271 -4.815 -8.352 1.00 50.72 91 ALA A N 1
ATOM 755 C CA . ALA A 1 91 ? -6.950 -5.894 -9.273 1.00 50.72 91 ALA A CA 1
ATOM 756 C C . ALA A 1 91 ? -7.015 -5.523 -10.768 1.00 50.72 91 ALA A C 1
ATOM 758 O O . ALA A 1 91 ? -6.618 -6.325 -11.607 1.00 50.72 91 ALA A O 1
ATOM 759 N N . GLY A 1 92 ? -7.428 -4.304 -11.132 1.00 48.72 92 GLY A N 1
ATOM 760 C CA . GLY A 1 92 ? -7.518 -3.891 -12.542 1.00 48.72 92 GLY A CA 1
ATOM 761 C C . GLY A 1 92 ? -6.191 -3.992 -13.314 1.00 48.72 92 GLY A C 1
ATOM 762 O O . GLY A 1 92 ? -6.192 -4.249 -14.514 1.00 48.72 92 GLY A O 1
ATOM 763 N N . ILE A 1 93 ? -5.046 -3.861 -12.633 1.00 49.88 93 ILE A N 1
ATOM 764 C CA . ILE A 1 93 ? -3.711 -4.034 -13.241 1.00 49.88 93 ILE A CA 1
ATOM 765 C C . ILE A 1 93 ? -3.300 -5.512 -13.317 1.00 49.88 93 ILE A C 1
ATOM 767 O O . ILE A 1 93 ? -2.593 -5.890 -14.252 1.00 49.88 93 ILE A O 1
ATOM 771 N N . LEU A 1 94 ? -3.766 -6.350 -12.378 1.00 49.66 94 LEU A N 1
ATOM 772 C CA . LEU A 1 94 ? -3.530 -7.800 -12.392 1.00 49.66 94 LEU A CA 1
ATOM 773 C C . LEU A 1 94 ? -4.117 -8.471 -13.634 1.00 49.66 94 LEU A C 1
ATOM 775 O O . LEU A 1 94 ? -3.601 -9.497 -14.061 1.00 49.66 94 LEU A O 1
ATOM 779 N N . GLU A 1 95 ? -5.166 -7.893 -14.218 1.00 49.97 95 GLU A N 1
ATOM 780 C CA . GLU A 1 95 ? -5.731 -8.387 -15.472 1.00 49.97 95 GLU A CA 1
ATOM 781 C C . GLU A 1 95 ? -5.068 -7.792 -16.721 1.00 49.97 95 GLU A C 1
ATOM 783 O O . GLU A 1 95 ? -4.926 -8.489 -17.724 1.00 49.97 95 GLU A O 1
ATOM 788 N N . MET A 1 96 ? -4.610 -6.531 -16.683 1.00 46.97 96 MET A N 1
ATOM 789 C CA . MET A 1 96 ? -3.889 -5.925 -17.817 1.00 46.97 96 MET A CA 1
ATOM 790 C C . MET A 1 96 ? -2.522 -6.566 -18.041 1.00 46.97 96 MET A C 1
ATOM 792 O O . MET A 1 96 ? -2.109 -6.807 -19.176 1.00 46.97 96 MET A O 1
ATOM 796 N N . ALA A 1 97 ? -1.808 -6.841 -16.954 1.00 48.03 97 ALA A N 1
ATOM 797 C CA . ALA A 1 97 ? -0.619 -7.661 -16.991 1.00 48.03 97 ALA A CA 1
ATOM 798 C C . ALA A 1 97 ? -1.085 -9.109 -16.932 1.00 48.03 97 ALA A C 1
ATOM 800 O O . ALA A 1 97 ? -1.096 -9.675 -15.853 1.00 48.03 97 ALA A O 1
ATOM 801 N N . ASN A 1 98 ? -1.496 -9.703 -18.054 1.00 47.97 98 ASN A N 1
ATOM 802 C CA . ASN A 1 98 ? -1.730 -11.145 -18.143 1.00 47.97 98 ASN A CA 1
ATOM 803 C C . ASN A 1 98 ? -0.567 -11.878 -17.430 1.00 47.97 98 ASN A C 1
ATOM 805 O O . ASN A 1 98 ? 0.548 -11.922 -17.942 1.00 47.97 98 ASN A O 1
ATOM 809 N N . LEU A 1 99 ? -0.771 -12.337 -16.186 1.00 48.09 99 LEU A N 1
ATOM 810 C CA . LEU A 1 99 ? 0.330 -12.606 -15.234 1.00 48.09 99 LEU A CA 1
ATOM 811 C C . LEU A 1 99 ? 1.190 -13.811 -15.650 1.00 48.09 99 LEU A C 1
ATOM 813 O O . LEU A 1 99 ? 2.295 -14.004 -15.129 1.00 48.09 99 LEU A O 1
ATOM 817 N N . GLU A 1 100 ? 0.668 -14.590 -16.600 1.00 41.75 100 GLU A N 1
ATOM 818 C CA . GLU A 1 100 ? 1.259 -15.776 -17.221 1.00 41.75 100 GLU A CA 1
ATOM 819 C C . GLU A 1 100 ? 1.944 -15.467 -18.565 1.00 41.75 100 GLU A C 1
ATOM 821 O O . GLU A 1 100 ? 2.819 -16.205 -19.012 1.00 41.75 100 GLU A O 1
ATOM 826 N N . SER A 1 101 ? 1.596 -14.353 -19.206 1.00 41.66 101 SER A N 1
ATOM 827 C CA . SER A 1 101 ? 2.247 -13.835 -20.411 1.00 41.66 101 SER A CA 1
ATOM 828 C C . SER A 1 101 ? 1.948 -12.348 -20.506 1.00 41.66 101 SER A C 1
ATOM 830 O O . SER A 1 101 ? 0.984 -11.984 -21.183 1.00 41.66 101 SER A O 1
ATOM 832 N N . PRO A 1 102 ? 2.712 -11.484 -19.808 1.00 46.88 102 PRO A N 1
ATOM 833 C CA . PRO A 1 102 ? 2.513 -10.053 -19.903 1.00 46.88 102 PRO A CA 1
ATOM 834 C C . PRO A 1 102 ? 2.808 -9.705 -21.352 1.00 46.88 102 PRO A C 1
ATOM 836 O O . PRO A 1 102 ? 3.966 -9.618 -21.752 1.00 46.88 102 PRO A O 1
ATOM 839 N N . VAL A 1 103 ? 1.759 -9.576 -22.165 1.00 43.25 103 VAL A N 1
ATOM 840 C CA . VAL A 1 103 ? 1.891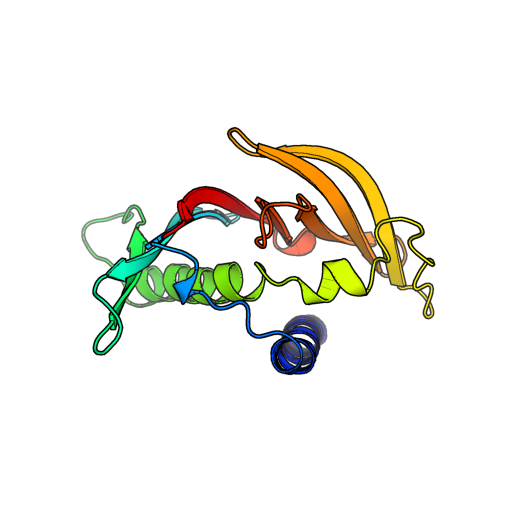 -8.924 -23.456 1.00 43.25 103 VAL A CA 1
ATOM 841 C C . VAL A 1 103 ? 2.443 -7.565 -23.067 1.00 43.25 103 VAL A C 1
ATOM 843 O O . VAL A 1 103 ? 1.790 -6.882 -22.269 1.00 43.25 103 VAL A O 1
ATOM 846 N N . PRO A 1 104 ? 3.660 -7.188 -23.492 1.00 47.44 104 PRO A N 1
ATOM 847 C CA . PRO A 1 104 ? 4.098 -5.831 -23.274 1.00 47.44 104 PRO A CA 1
ATOM 848 C C . PRO A 1 104 ? 2.997 -4.971 -23.882 1.00 47.44 104 PRO A C 1
ATOM 850 O O . PRO A 1 104 ? 2.786 -4.984 -25.092 1.00 47.44 104 PRO A O 1
ATOM 853 N N . LEU A 1 105 ? 2.237 -4.275 -23.035 1.00 48.41 105 LEU A N 1
ATOM 854 C CA . LEU A 1 105 ? 1.375 -3.180 -23.452 1.00 48.41 105 LEU A CA 1
ATOM 855 C C . LEU A 1 105 ? 2.322 -2.053 -23.876 1.00 48.41 105 LEU A C 1
ATOM 857 O O . LEU A 1 105 ? 2.412 -1.020 -23.226 1.00 48.41 105 LEU A O 1
ATOM 861 N N . SER A 1 106 ? 3.094 -2.296 -24.937 1.00 52.25 106 SER A N 1
ATOM 862 C CA . SER A 1 106 ? 3.941 -1.340 -25.625 1.00 52.25 106 SER A CA 1
ATOM 863 C C . SER A 1 106 ? 3.027 -0.504 -26.502 1.00 52.25 106 SER A C 1
ATOM 865 O O . SER A 1 106 ? 2.996 -0.642 -27.724 1.00 52.25 106 SER A O 1
ATOM 867 N N . TYR A 1 107 ? 2.196 0.312 -25.857 1.00 51.28 107 TYR A N 1
ATOM 868 C CA . TYR A 1 107 ? 1.411 1.320 -26.545 1.00 51.28 107 TYR A CA 1
ATOM 869 C C . TYR A 1 107 ? 2.215 2.617 -26.529 1.00 51.28 107 TYR A C 1
ATOM 871 O O . TYR A 1 107 ? 2.240 3.355 -25.541 1.00 51.28 107 TYR A O 1
ATOM 879 N N . GLY A 1 108 ? 2.963 2.843 -27.609 1.00 68.38 108 GLY A N 1
ATOM 880 C CA . GLY A 1 108 ? 3.964 3.903 -27.667 1.00 68.38 108 GLY A CA 1
ATOM 881 C C . GLY A 1 108 ? 5.080 3.668 -26.649 1.00 68.38 108 GLY A C 1
ATOM 882 O O . GLY A 1 108 ? 5.699 2.608 -26.634 1.00 68.38 108 GLY A O 1
ATOM 883 N N . ASN A 1 109 ? 5.321 4.648 -25.778 1.00 75.56 109 ASN A N 1
ATOM 884 C CA . ASN A 1 109 ? 6.475 4.653 -24.874 1.00 75.56 109 ASN A CA 1
ATOM 885 C C . ASN A 1 109 ? 6.170 4.078 -23.480 1.00 75.56 109 ASN A C 1
ATOM 887 O O . ASN A 1 109 ? 6.912 4.337 -22.537 1.00 75.56 109 ASN A O 1
ATOM 891 N N . MET A 1 110 ? 5.062 3.360 -23.311 1.00 71.25 110 MET A N 1
ATOM 892 C CA . MET A 1 110 ? 4.650 2.791 -22.025 1.00 71.25 110 MET A CA 1
ATOM 893 C C . MET A 1 110 ? 4.925 1.287 -21.990 1.00 71.25 110 MET A C 1
ATOM 895 O O . MET A 1 110 ? 4.801 0.631 -23.017 1.00 71.25 110 MET A O 1
ATOM 899 N N . LYS A 1 111 ? 5.297 0.729 -20.832 1.00 71.56 111 LYS A N 1
ATOM 900 C CA . LYS A 1 111 ? 5.400 -0.732 -20.638 1.00 71.56 111 LYS A CA 1
ATOM 901 C C . LYS A 1 111 ? 5.209 -1.129 -19.178 1.00 71.56 111 LYS A C 1
ATOM 903 O O . LYS A 1 111 ? 5.504 -0.344 -18.283 1.00 71.56 111 LYS A O 1
ATOM 908 N N . VAL A 1 112 ? 4.780 -2.365 -18.938 1.00 76.50 112 VAL A N 1
ATOM 909 C CA . VAL A 1 112 ? 4.804 -3.003 -17.612 1.00 76.50 112 VAL A CA 1
ATOM 910 C C . VAL A 1 112 ? 5.794 -4.159 -17.658 1.00 76.50 112 VAL A C 1
ATOM 912 O O . VAL A 1 112 ? 5.744 -4.972 -18.579 1.00 76.50 112 VAL A O 1
ATOM 915 N N . VAL A 1 113 ? 6.696 -4.228 -16.683 1.00 81.12 113 VAL A N 1
ATOM 916 C CA . VAL A 1 113 ? 7.736 -5.260 -16.591 1.00 81.12 113 VAL A CA 1
ATOM 917 C C . VAL A 1 113 ? 7.558 -6.038 -15.294 1.00 81.12 113 VAL A C 1
ATOM 919 O O . VAL A 1 113 ? 7.286 -5.449 -14.249 1.00 81.12 113 VAL A O 1
ATOM 922 N N . ALA A 1 114 ? 7.691 -7.363 -15.362 1.00 83.81 114 ALA A N 1
ATOM 923 C CA . ALA A 1 114 ? 7.775 -8.216 -14.184 1.00 83.81 114 ALA A CA 1
ATOM 924 C C . ALA A 1 114 ? 9.234 -8.283 -13.709 1.00 83.81 114 ALA A C 1
ATOM 926 O O . ALA A 1 114 ? 10.086 -8.815 -14.414 1.00 83.81 114 ALA A O 1
ATOM 927 N N . GLU A 1 115 ? 9.506 -7.776 -12.510 1.00 86.38 115 GLU A N 1
ATOM 928 C CA . GLU A 1 115 ? 10.865 -7.602 -11.964 1.00 86.38 115 GLU A CA 1
ATOM 929 C C . GLU A 1 115 ? 11.313 -8.777 -11.071 1.00 86.38 115 GLU A C 1
ATOM 931 O O . GLU A 1 115 ? 12.385 -8.745 -10.473 1.00 86.38 115 GLU A O 1
ATOM 936 N N . GLY A 1 116 ? 10.479 -9.812 -10.935 1.00 89.00 116 GLY A N 1
ATOM 937 C CA . GLY A 1 116 ? 10.726 -10.962 -10.060 1.00 89.00 116 GLY A CA 1
ATOM 938 C C . GLY A 1 116 ? 9.889 -10.923 -8.784 1.00 89.00 116 GLY A C 1
ATOM 939 O O . GLY A 1 116 ? 8.778 -10.402 -8.788 1.00 89.00 116 GLY A O 1
ATOM 940 N N . GLU A 1 117 ? 10.383 -11.518 -7.701 1.00 94.00 117 GLU A N 1
ATOM 941 C CA . GLU A 1 117 ? 9.665 -11.598 -6.423 1.00 94.00 117 GLU A CA 1
ATOM 942 C C . GLU A 1 117 ? 10.204 -10.591 -5.397 1.00 94.00 117 GLU A C 1
ATOM 944 O O . GLU A 1 117 ? 11.410 -10.390 -5.288 1.00 94.00 117 GLU A O 1
ATOM 949 N N . GLU A 1 118 ? 9.315 -10.001 -4.597 1.00 95.75 118 GLU A N 1
ATOM 950 C CA . GLU A 1 118 ? 9.652 -9.089 -3.499 1.00 95.75 118 GLU A CA 1
ATOM 951 C C . GLU A 1 118 ? 8.940 -9.536 -2.210 1.00 95.75 118 GLU A C 1
ATOM 953 O O . GLU A 1 118 ? 7.778 -9.960 -2.225 1.00 95.75 118 GLU A O 1
ATOM 958 N N . LYS A 1 119 ? 9.658 -9.465 -1.083 1.00 96.19 119 LYS A N 1
ATOM 959 C CA . LYS A 1 119 ? 9.106 -9.707 0.255 1.00 96.19 119 LYS A CA 1
ATOM 960 C C . LYS A 1 119 ? 8.575 -8.392 0.825 1.00 96.19 119 LYS A C 1
ATOM 962 O O . LYS A 1 119 ? 9.301 -7.403 0.843 1.00 96.19 119 LYS A O 1
ATOM 967 N N . VAL A 1 120 ? 7.347 -8.409 1.334 1.00 92.12 120 VAL A N 1
ATOM 968 C CA . VAL A 1 120 ? 6.686 -7.264 1.972 1.00 92.12 120 VAL A CA 1
ATOM 969 C C . VAL A 1 120 ? 6.114 -7.725 3.307 1.00 92.12 120 VAL A C 1
ATOM 971 O O . VAL A 1 120 ? 5.191 -8.538 3.344 1.00 92.12 120 VAL A O 1
ATOM 974 N N . GLY A 1 121 ? 6.705 -7.263 4.412 1.00 89.75 121 GLY A N 1
ATOM 975 C CA . GLY A 1 121 ? 6.382 -7.774 5.745 1.00 89.75 121 GLY A CA 1
ATOM 976 C C . GLY A 1 121 ? 6.572 -9.294 5.823 1.00 89.75 121 GLY A C 1
ATOM 977 O O . GLY A 1 121 ? 7.663 -9.811 5.564 1.00 89.75 121 GLY A O 1
ATOM 978 N N . GLN A 1 122 ? 5.502 -10.014 6.157 1.00 89.69 122 GLN A N 1
ATOM 979 C CA . GLN A 1 122 ? 5.472 -11.483 6.175 1.00 89.69 122 GLN A CA 1
ATOM 980 C C . GLN A 1 122 ? 5.108 -12.122 4.825 1.00 89.69 122 GLN A C 1
ATOM 982 O O . GLN A 1 122 ? 5.228 -13.335 4.662 1.00 89.69 122 GLN A O 1
ATOM 987 N N . TYR A 1 123 ? 4.687 -11.325 3.843 1.00 90.88 123 TYR A N 1
ATOM 988 C CA . TYR A 1 123 ? 4.212 -11.804 2.552 1.00 90.88 123 TYR A CA 1
ATOM 989 C C . TYR A 1 123 ? 5.325 -11.805 1.503 1.00 90.88 123 TYR A C 1
ATOM 991 O O . TYR A 1 123 ? 6.302 -11.059 1.578 1.00 90.88 123 TYR A O 1
ATOM 999 N N . LYS A 1 124 ? 5.156 -12.637 0.476 1.00 93.25 124 LYS A N 1
ATOM 1000 C CA . LYS A 1 124 ? 6.004 -12.663 -0.718 1.00 93.25 124 LYS A CA 1
ATOM 1001 C C . LYS A 1 124 ? 5.106 -12.644 -1.947 1.00 93.25 124 LYS A C 1
ATOM 1003 O O . LYS A 1 124 ? 4.196 -13.473 -2.040 1.00 93.25 124 LYS A O 1
ATOM 1008 N N . GLY A 1 125 ? 5.359 -11.703 -2.851 1.00 89.81 125 GLY A N 1
ATOM 1009 C CA . GLY A 1 125 ? 4.606 -11.521 -4.090 1.00 89.81 125 GLY A CA 1
ATOM 1010 C C . GLY A 1 125 ? 5.518 -11.231 -5.276 1.00 89.81 125 GLY A C 1
ATOM 1011 O O . GLY A 1 125 ? 6.727 -11.072 -5.123 1.00 89.81 125 GLY A O 1
ATOM 1012 N N . LYS A 1 126 ? 4.931 -11.160 -6.469 1.00 86.25 126 LYS A N 1
ATOM 1013 C CA . LYS A 1 126 ? 5.619 -10.807 -7.711 1.00 86.25 126 LYS A CA 1
ATOM 1014 C C . LYS A 1 126 ? 5.548 -9.297 -7.922 1.00 86.25 126 LYS A C 1
ATOM 1016 O O . LYS A 1 126 ? 4.483 -8.697 -7.772 1.00 86.25 126 LYS A O 1
ATOM 1021 N N . LYS A 1 127 ? 6.689 -8.693 -8.236 1.00 89.00 127 LYS A N 1
ATOM 1022 C CA . LYS A 1 127 ? 6.846 -7.267 -8.487 1.00 89.00 127 LYS A CA 1
ATOM 1023 C C . LYS A 1 127 ? 6.589 -6.948 -9.952 1.00 89.00 127 LYS A C 1
ATOM 1025 O O . LYS A 1 127 ? 7.150 -7.589 -10.841 1.00 89.00 127 LYS A O 1
ATOM 1030 N N . TYR A 1 128 ? 5.796 -5.913 -10.180 1.00 83.19 128 TYR A N 1
ATOM 1031 C CA . TYR A 1 128 ? 5.531 -5.340 -11.489 1.00 83.19 128 TYR A CA 1
ATOM 1032 C C . TYR A 1 128 ? 5.830 -3.849 -11.460 1.00 83.19 128 TYR A C 1
ATOM 1034 O O . TYR A 1 128 ? 5.440 -3.170 -10.514 1.00 83.19 128 TYR A O 1
ATOM 1042 N N . THR A 1 129 ? 6.477 -3.327 -12.496 1.00 84.12 129 THR A N 1
ATOM 1043 C CA . THR A 1 129 ? 6.789 -1.900 -12.607 1.00 84.12 129 THR A CA 1
ATOM 1044 C C . THR A 1 129 ? 6.255 -1.353 -13.920 1.00 84.12 129 THR A C 1
ATOM 1046 O O . THR A 1 129 ? 6.514 -1.904 -14.988 1.00 84.12 129 THR A O 1
ATOM 1049 N N . PHE A 1 130 ? 5.503 -0.260 -13.840 1.00 80.56 130 PHE A N 1
ATOM 1050 C CA . PHE A 1 130 ? 5.050 0.518 -14.981 1.00 80.56 130 PHE A CA 1
ATOM 1051 C C . PHE A 1 130 ? 6.073 1.600 -15.329 1.00 80.56 130 PHE A C 1
ATOM 1053 O O . PHE A 1 130 ? 6.473 2.399 -14.478 1.00 80.56 130 PHE A O 1
ATOM 1060 N N . TYR A 1 131 ? 6.458 1.643 -16.598 1.00 80.50 131 TYR A N 1
ATOM 1061 C CA . TYR A 1 131 ? 7.427 2.565 -17.168 1.00 80.50 131 TYR A CA 1
ATOM 1062 C C . TYR A 1 131 ? 6.780 3.447 -18.231 1.00 80.50 131 TYR A C 1
ATOM 1064 O O . TYR A 1 131 ? 5.914 3.001 -18.985 1.00 80.50 131 TYR A O 1
ATOM 1072 N N . VAL A 1 132 ? 7.285 4.675 -18.342 1.00 79.12 132 VAL A N 1
ATOM 1073 C CA . VAL A 1 132 ? 7.001 5.611 -19.435 1.00 79.12 132 VAL A CA 1
ATOM 1074 C C . VAL A 1 132 ? 8.334 6.171 -19.928 1.00 79.12 132 VAL A C 1
ATOM 1076 O O . VAL A 1 132 ? 9.081 6.739 -19.138 1.00 79.12 132 VAL A O 1
ATOM 1079 N N . ASN A 1 133 ? 8.643 6.021 -21.216 1.00 85.06 133 ASN A N 1
ATOM 1080 C CA . ASN A 1 133 ? 9.952 6.330 -21.810 1.00 85.06 133 ASN A CA 1
ATOM 1081 C C . ASN A 1 133 ? 11.114 5.664 -21.050 1.00 85.06 133 ASN A C 1
ATOM 1083 O O . ASN A 1 133 ? 12.097 6.325 -20.736 1.00 85.06 133 ASN A O 1
ATOM 1087 N N . ASP A 1 134 ? 10.955 4.395 -20.662 1.00 87.00 134 ASP A N 1
ATOM 1088 C CA . ASP A 1 134 ? 11.922 3.655 -19.830 1.00 87.00 134 ASP A CA 1
ATOM 1089 C C . ASP A 1 134 ? 12.183 4.244 -18.430 1.00 87.00 134 ASP A C 1
ATOM 1091 O O . ASP A 1 134 ? 13.046 3.758 -17.701 1.00 87.00 134 ASP A O 1
ATOM 1095 N N . ILE A 1 135 ? 11.384 5.222 -17.991 1.00 89.19 135 ILE A N 1
ATOM 1096 C CA . ILE A 1 135 ? 11.440 5.775 -16.635 1.00 89.19 135 ILE A CA 1
ATOM 1097 C C . ILE A 1 135 ? 10.352 5.112 -15.781 1.00 89.19 135 ILE A C 1
ATOM 1099 O O . ILE A 1 135 ? 9.169 5.213 -16.135 1.00 89.19 135 ILE A O 1
ATOM 1103 N N . PRO A 1 136 ? 10.701 4.467 -14.653 1.00 89.25 136 PRO A N 1
ATOM 1104 C CA . PRO A 1 136 ? 9.726 3.836 -13.772 1.00 89.25 136 PRO A CA 1
ATOM 1105 C C . PRO A 1 136 ? 8.824 4.897 -13.138 1.00 89.25 136 PRO A C 1
ATOM 1107 O O . PRO A 1 136 ? 9.300 5.896 -12.607 1.00 89.25 136 PRO A O 1
ATOM 1110 N N . GLN A 1 137 ? 7.514 4.683 -13.204 1.00 81.25 137 GLN A N 1
ATOM 1111 C CA . GLN A 1 137 ? 6.517 5.602 -12.654 1.00 81.25 137 GLN A CA 1
ATOM 1112 C C . GLN A 1 137 ? 5.895 5.037 -11.381 1.00 81.25 137 GLN A C 1
ATOM 1114 O O . GLN A 1 137 ? 5.833 5.721 -10.361 1.00 81.25 137 GLN A O 1
ATOM 1119 N N . ILE A 1 138 ? 5.437 3.785 -11.444 1.00 83.06 138 ILE A N 1
ATOM 1120 C CA . ILE A 1 138 ? 4.748 3.105 -10.347 1.00 83.06 138 ILE A CA 1
ATOM 1121 C C . ILE A 1 138 ? 5.197 1.645 -10.322 1.00 83.06 138 ILE A C 1
ATOM 1123 O O . ILE A 1 138 ? 5.400 1.052 -11.380 1.00 83.06 138 ILE A O 1
ATOM 1127 N N . SER A 1 139 ? 5.347 1.058 -9.138 1.00 86.06 139 SER A N 1
ATOM 1128 C CA . SER A 1 139 ? 5.512 -0.392 -9.001 1.00 86.06 139 SER A CA 1
ATOM 1129 C C . SER A 1 139 ? 4.545 -0.976 -7.986 1.00 86.06 139 SER A C 1
ATOM 1131 O O . SER A 1 139 ? 4.134 -0.288 -7.053 1.00 86.06 139 SER A O 1
ATOM 1133 N N . TRP A 1 140 ? 4.215 -2.248 -8.164 1.00 86.62 140 TRP A N 1
ATOM 1134 C CA . TRP A 1 140 ? 3.345 -3.012 -7.285 1.00 86.62 140 TRP A CA 1
ATOM 1135 C C . TRP A 1 140 ? 3.991 -4.344 -6.937 1.00 86.62 140 TRP A C 1
ATOM 1137 O O . TRP A 1 140 ? 4.675 -4.936 -7.769 1.00 86.62 140 TRP A O 1
ATOM 1147 N N . VAL A 1 141 ? 3.729 -4.847 -5.737 1.00 87.69 141 VAL A N 1
ATOM 1148 C CA . VAL A 1 141 ? 4.008 -6.235 -5.360 1.00 87.69 141 VAL A CA 1
ATOM 1149 C C . VAL A 1 141 ? 2.678 -6.914 -5.114 1.00 87.69 141 VAL A C 1
ATOM 1151 O O . VAL A 1 141 ? 1.881 -6.434 -4.308 1.00 87.69 141 VAL A O 1
ATOM 1154 N N . ILE A 1 142 ? 2.425 -8.016 -5.817 1.00 83.25 142 ILE A N 1
ATOM 1155 C CA . ILE A 1 142 ? 1.109 -8.651 -5.813 1.00 83.25 142 ILE A CA 1
ATOM 1156 C C . ILE A 1 142 ? 1.221 -10.165 -5.664 1.00 83.25 142 ILE A C 1
ATOM 1158 O O . ILE A 1 142 ? 2.183 -10.784 -6.123 1.00 83.25 142 ILE A O 1
ATOM 1162 N N . LYS A 1 143 ? 0.231 -10.771 -5.010 1.00 83.44 143 LYS A N 1
ATOM 1163 C CA . LYS A 1 143 ? 0.164 -12.207 -4.741 1.00 83.44 143 LYS A CA 1
ATOM 1164 C C . LYS A 1 143 ? -1.219 -12.724 -5.146 1.00 83.44 143 LYS A C 1
ATOM 1166 O O . LYS A 1 143 ? -2.216 -12.107 -4.809 1.00 83.44 143 LYS A O 1
ATOM 1171 N N . LYS A 1 144 ? -1.277 -13.826 -5.903 1.00 76.19 144 LYS A N 1
ATOM 1172 C CA . LYS A 1 144 ? -2.504 -14.304 -6.580 1.00 76.19 144 LYS A CA 1
ATOM 1173 C C . LYS A 1 144 ? -3.666 -14.629 -5.626 1.00 76.19 144 LYS A C 1
ATOM 1175 O O . LYS A 1 144 ? -4.819 -14.512 -6.011 1.00 76.19 144 LYS A O 1
ATOM 1180 N N . ASP A 1 145 ? -3.357 -15.058 -4.413 1.00 76.88 145 ASP A N 1
ATOM 1181 C CA . ASP A 1 145 ? -4.287 -15.471 -3.356 1.00 76.88 145 ASP A CA 1
ATOM 1182 C C . ASP A 1 145 ? -4.684 -14.334 -2.399 1.00 76.88 145 ASP A C 1
ATOM 1184 O O . ASP A 1 145 ? -5.529 -14.537 -1.531 1.00 76.88 145 ASP A O 1
ATOM 1188 N N . ILE A 1 146 ? -4.109 -13.137 -2.553 1.00 79.94 146 ILE A N 1
ATOM 1189 C CA . ILE A 1 146 ? -4.455 -11.958 -1.756 1.00 79.94 146 ILE A CA 1
ATOM 1190 C C . ILE A 1 146 ? -5.011 -10.905 -2.720 1.00 79.94 146 ILE A C 1
ATOM 1192 O O . ILE A 1 146 ? -4.247 -10.365 -3.521 1.00 79.94 146 ILE A O 1
ATOM 1196 N N . PRO A 1 147 ? -6.315 -10.572 -2.662 1.00 75.06 147 PRO A N 1
ATOM 1197 C CA . PRO A 1 147 ? -6.938 -9.640 -3.602 1.00 75.06 147 PRO A CA 1
ATOM 1198 C C . PRO A 1 147 ? -6.652 -8.172 -3.227 1.00 75.06 147 PRO A C 1
ATOM 1200 O O . PRO A 1 147 ? -7.540 -7.326 -3.264 1.00 75.06 147 PRO A O 1
ATOM 1203 N N . LEU A 1 148 ? -5.409 -7.892 -2.825 1.00 78.38 148 LEU A N 1
ATOM 1204 C CA . LEU A 1 148 ? -4.867 -6.591 -2.447 1.00 78.38 148 LEU A CA 1
ATOM 1205 C C . LEU A 1 148 ? -3.438 -6.481 -2.988 1.00 78.38 148 LEU A C 1
ATOM 1207 O O . LEU A 1 148 ? -2.689 -7.463 -3.018 1.00 78.38 148 LEU A O 1
ATOM 1211 N N . ALA A 1 149 ? -3.015 -5.270 -3.347 1.00 80.50 149 ALA A N 1
ATOM 1212 C CA . ALA A 1 149 ? -1.597 -5.003 -3.554 1.00 80.50 149 ALA A CA 1
ATOM 1213 C C . ALA A 1 149 ? -0.866 -5.109 -2.205 1.00 80.50 149 ALA A C 1
ATOM 1215 O O . ALA A 1 149 ? -1.194 -4.396 -1.259 1.00 80.50 149 ALA A O 1
ATOM 1216 N N . LEU A 1 150 ? 0.150 -5.971 -2.124 1.00 86.75 150 LEU A N 1
ATOM 1217 C CA . LEU A 1 150 ? 1.001 -6.065 -0.935 1.00 86.75 150 LEU A CA 1
ATOM 1218 C C . LEU A 1 150 ? 1.821 -4.793 -0.760 1.00 86.75 150 LEU A C 1
ATOM 1220 O O . LEU A 1 150 ? 2.077 -4.362 0.356 1.00 86.75 150 LEU A O 1
ATOM 1224 N N . LYS A 1 151 ? 2.246 -4.195 -1.872 1.00 90.25 151 LYS A N 1
ATOM 1225 C CA . LYS A 1 151 ? 2.977 -2.935 -1.885 1.00 90.25 151 LYS A CA 1
ATOM 1226 C C . LYS A 1 151 ? 2.668 -2.157 -3.144 1.00 90.25 151 LYS A C 1
ATOM 1228 O O . LYS A 1 151 ? 2.567 -2.758 -4.208 1.00 90.25 151 LYS A O 1
ATOM 1233 N N . THR A 1 152 ? 2.591 -0.841 -3.025 1.00 87.06 152 THR A N 1
ATOM 1234 C CA . THR A 1 152 ? 2.565 0.109 -4.138 1.00 87.06 152 THR A CA 1
ATOM 1235 C C . THR A 1 152 ? 3.638 1.164 -3.906 1.00 87.06 152 THR A C 1
ATOM 1237 O O . THR A 1 152 ? 3.776 1.676 -2.798 1.00 87.06 152 THR A O 1
ATOM 1240 N N . VAL A 1 153 ? 4.402 1.504 -4.940 1.00 88.44 153 VAL A N 1
ATOM 1241 C CA . VAL A 1 153 ? 5.411 2.567 -4.898 1.00 88.44 153 VAL A CA 1
ATOM 1242 C C . VAL A 1 153 ? 5.136 3.559 -6.013 1.00 88.44 153 VAL A C 1
ATOM 1244 O O . VAL A 1 153 ? 5.252 3.193 -7.179 1.00 88.44 153 VAL A O 1
ATOM 1247 N N . LEU A 1 154 ? 4.831 4.809 -5.669 1.00 84.81 154 LEU A N 1
ATOM 1248 C CA . LEU A 1 154 ? 4.822 5.933 -6.606 1.00 84.81 154 LEU A CA 1
ATOM 1249 C C . LEU A 1 154 ? 6.247 6.486 -6.676 1.00 84.81 154 LEU A C 1
ATOM 1251 O O . LEU A 1 154 ? 6.710 7.165 -5.758 1.00 84.81 154 LEU A O 1
ATOM 1255 N N . VAL A 1 155 ? 6.973 6.144 -7.740 1.00 85.62 155 VAL A N 1
ATOM 1256 C CA . VAL A 1 155 ? 8.435 6.296 -7.800 1.00 85.62 155 VAL A CA 1
ATOM 1257 C C . VAL A 1 155 ? 8.853 7.764 -7.770 1.00 85.62 155 VAL A C 1
ATOM 1259 O O . VAL A 1 155 ? 9.732 8.138 -6.996 1.00 85.62 155 VAL A O 1
ATOM 1262 N N . ASN A 1 156 ? 8.195 8.612 -8.564 1.00 84.12 156 ASN A N 1
ATOM 1263 C CA . ASN A 1 156 ? 8.537 10.035 -8.652 1.00 84.12 156 ASN A CA 1
ATOM 1264 C C . ASN A 1 156 ? 8.238 10.797 -7.357 1.00 84.12 156 ASN A C 1
ATOM 1266 O O . ASN A 1 156 ? 8.993 11.694 -6.984 1.00 84.12 156 ASN A O 1
ATOM 1270 N N . ASP A 1 157 ? 7.151 10.429 -6.681 1.00 81.44 157 ASP A N 1
ATOM 1271 C CA . ASP A 1 157 ? 6.717 11.073 -5.441 1.00 81.44 157 ASP A CA 1
ATOM 1272 C C . ASP A 1 157 ? 7.409 10.464 -4.210 1.00 81.44 157 ASP A C 1
ATOM 1274 O O . ASP A 1 157 ? 7.314 11.004 -3.111 1.00 81.44 157 ASP A O 1
ATOM 1278 N N . LYS A 1 158 ? 8.152 9.361 -4.404 1.00 89.94 158 LYS A N 1
ATOM 1279 C CA . LYS A 1 158 ? 8.819 8.568 -3.360 1.00 89.94 158 LYS A CA 1
ATOM 1280 C C . LYS A 1 158 ? 7.846 8.134 -2.262 1.00 89.94 158 LYS A C 1
ATOM 1282 O O . LYS A 1 158 ? 8.176 8.161 -1.078 1.00 89.94 158 LYS A O 1
ATOM 1287 N N . ILE A 1 159 ? 6.644 7.743 -2.674 1.00 86.50 159 ILE A N 1
ATOM 1288 C CA . ILE A 1 159 ? 5.591 7.292 -1.768 1.00 86.50 159 ILE A CA 1
ATOM 1289 C C . ILE A 1 159 ? 5.520 5.780 -1.828 1.00 86.50 159 ILE A C 1
ATOM 1291 O O . ILE A 1 159 ? 5.463 5.196 -2.910 1.00 86.50 159 ILE A O 1
ATOM 1295 N N . VAL A 1 160 ? 5.518 5.155 -0.659 1.00 91.62 160 VAL A N 1
ATOM 1296 C CA . VAL A 1 160 ? 5.457 3.708 -0.488 1.00 91.62 160 VAL A CA 1
ATOM 1297 C C . VAL A 1 160 ? 4.250 3.375 0.375 1.00 91.62 160 VAL A C 1
ATOM 1299 O O . VAL A 1 160 ? 4.103 3.899 1.473 1.00 91.62 160 VAL A O 1
ATOM 1302 N N . ILE A 1 161 ? 3.391 2.499 -0.128 1.00 89.38 161 ILE A N 1
ATOM 1303 C CA . ILE A 1 161 ? 2.204 1.990 0.554 1.00 89.38 161 ILE A CA 1
ATOM 1304 C C . ILE A 1 161 ? 2.416 0.489 0.705 1.00 89.38 161 ILE A C 1
ATOM 1306 O O . ILE A 1 161 ? 2.484 -0.210 -0.301 1.00 89.38 161 ILE A O 1
ATOM 1310 N N . GLU A 1 162 ? 2.548 -0.008 1.927 1.00 92.56 162 GLU A N 1
ATOM 1311 C CA . GLU A 1 162 ? 2.783 -1.422 2.231 1.00 92.56 162 GLU A CA 1
ATOM 1312 C C . GLU A 1 162 ? 1.619 -1.974 3.050 1.00 92.56 162 GLU A C 1
ATOM 1314 O O . GLU A 1 162 ? 1.218 -1.380 4.048 1.00 92.56 162 GLU A O 1
ATOM 1319 N N . LEU A 1 163 ? 1.066 -3.107 2.623 1.00 90.56 163 LEU A N 1
ATOM 1320 C CA . LEU A 1 163 ? 0.094 -3.870 3.391 1.00 90.56 163 LEU A CA 1
ATOM 1321 C C . LEU A 1 163 ? 0.814 -4.476 4.592 1.00 90.56 163 LEU A C 1
ATOM 1323 O O . LEU A 1 163 ? 1.693 -5.328 4.442 1.00 90.56 163 LEU A O 1
ATOM 1327 N N . GLU A 1 164 ? 0.444 -4.018 5.779 1.00 92.62 164 GLU A N 1
ATOM 1328 C CA . GLU A 1 164 ? 1.040 -4.490 7.021 1.00 92.62 164 GLU A CA 1
ATOM 1329 C C . GLU A 1 164 ? 0.285 -5.701 7.559 1.00 92.62 164 GLU A C 1
ATOM 1331 O O . GLU A 1 164 ? 0.893 -6.726 7.867 1.00 92.62 164 GLU A O 1
ATOM 1336 N N . ASP A 1 165 ? -1.043 -5.602 7.606 1.00 91.81 165 ASP A N 1
ATOM 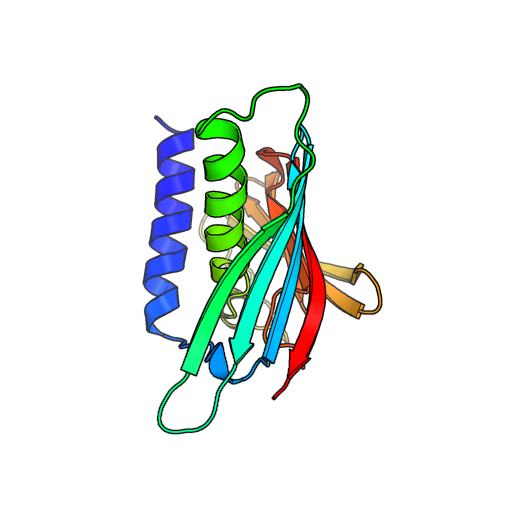1337 C CA . ASP A 1 165 ? -1.904 -6.660 8.117 1.00 91.81 165 ASP A CA 1
ATOM 1338 C C . ASP A 1 165 ? -3.273 -6.653 7.432 1.00 91.81 165 ASP A C 1
ATOM 1340 O O . ASP A 1 165 ? -3.754 -5.620 6.960 1.00 91.81 165 ASP A O 1
ATOM 1344 N N . PHE A 1 166 ? -3.909 -7.819 7.390 1.00 90.19 166 PHE A N 1
ATOM 1345 C CA . PHE A 1 166 ? -5.305 -7.953 7.005 1.00 90.19 166 PHE A CA 1
ATOM 1346 C C . PHE A 1 166 ? -5.925 -9.187 7.652 1.00 90.19 166 PHE A C 1
ATOM 1348 O O . PHE A 1 166 ? -5.264 -10.195 7.891 1.00 90.19 166 PHE A O 1
ATOM 1355 N N . GLN A 1 167 ? -7.232 -9.128 7.877 1.00 90.44 167 GLN A N 1
ATOM 1356 C CA . GLN A 1 167 ? -8.014 -10.263 8.348 1.00 90.44 167 GLN A CA 1
ATOM 1357 C C . GLN A 1 167 ? -9.191 -10.479 7.412 1.00 90.44 167 GLN A C 1
ATOM 1359 O O . GLN A 1 167 ? -9.963 -9.553 7.157 1.00 90.44 167 GLN A O 1
ATOM 1364 N N . PHE A 1 168 ? -9.343 -11.704 6.918 1.00 85.25 168 PHE A N 1
ATOM 1365 C CA . PHE A 1 168 ? -10.578 -12.128 6.268 1.00 85.25 168 PHE A CA 1
ATOM 1366 C C . PHE A 1 168 ? -11.705 -12.274 7.298 1.00 85.25 168 PHE A C 1
ATOM 1368 O O . PHE A 1 168 ? -11.455 -12.398 8.502 1.00 85.25 168 PHE A O 1
ATOM 1375 N N . ARG A 1 169 ? -12.945 -12.204 6.819 1.00 76.56 169 ARG A N 1
ATOM 1376 C CA . ARG A 1 169 ? -14.140 -12.539 7.602 1.00 76.56 169 ARG A CA 1
ATOM 1377 C C . ARG A 1 169 ? -14.428 -14.031 7.614 1.00 76.56 169 ARG A C 1
ATOM 1379 O O . ARG A 1 169 ? -14.051 -14.713 6.638 1.00 76.56 169 ARG A O 1
#

Sequence (169 aa):
MRKLFFIVLVCAISTLFAYRFETNLFTFKSLTYKITTPEETFYAGVEIKGSKDNYEVMYWTKFTAKGEQISLAEIMIPHWWTFMATSFAYAGILEMANLESPVPLSYGNMKVVAEGEEKVGQYKGKKYTFYVNDIPQISWVIKKDIPLALKTVLVNDKIVIELEDFQFR